Protein AF-A0A0J6FY06-F1 (afdb_monomer)

Foldseek 3Di:
DCVVVVVVVVVVVVVVVVVVVVVVVVVVVVVVVVVVVVVVVVLVCVVVVLVVLVVVLVVLCPPDDDPVNVVSNVVSVVVVVVNVVVVVVVVVVVVVVVVD

Radius of gyration: 27.46 Å; Cα contacts (8 Å, |Δi|>4): 11; chains: 1; bounding box: 56×29×81 Å

Organism: NCBI:txid208199

Sequence (100 aa):
MDFDFDWWNDYWERQRQKDALRAQIKSDLESEANLLTYHLEHCYAVGLLSERHKAILNQIEHNFDGQANKALVQRFKENELKLIKMKMMYEMLHDSIKVR

pLDDT: mean 78.07, std 11.55, range [43.06, 95.06]

Solvent-accessible surface area (backbone atoms only — not comparable to full-atom values): 5545 Å² total; per-residue (Å²): 140,57,71,69,58,55,54,50,52,53,52,53,50,50,50,51,52,52,52,51,51,52,52,48,55,50,51,52,52,51,52,51,50,49,52,51,48,52,52,46,54,60,59,60,44,47,62,63,48,51,55,51,48,53,56,50,50,59,52,40,72,76,72,46,60,79,66,65,28,50,56,49,53,51,54,52,53,54,50,51,54,51,53,52,51,52,51,53,51,48,53,53,50,54,51,64,60,72,77,110

Structure (mmCIF, N/CA/C/O backbone):
data_AF-A0A0J6FY06-F1
#
_entry.id   AF-A0A0J6FY06-F1
#
loop_
_atom_site.group_PDB
_atom_site.id
_atom_site.type_symbol
_atom_site.label_atom_id
_atom_site.label_alt_id
_atom_site.label_comp_id
_atom_site.label_asym_id
_atom_site.label_entity_id
_atom_site.label_seq_id
_atom_site.pdbx_PDB_ins_code
_atom_site.Cartn_x
_atom_site.Cartn_y
_atom_site.Cartn_z
_atom_site.occupancy
_atom_site.B_iso_or_equiv
_atom_site.auth_seq_id
_atom_site.auth_comp_id
_atom_site.auth_asym_id
_atom_site.auth_atom_id
_atom_site.pdbx_PDB_model_num
ATOM 1 N N . MET A 1 1 ? 32.493 -15.094 -52.796 1.00 50.62 1 MET A N 1
ATOM 2 C CA . MET A 1 1 ? 32.523 -13.624 -52.593 1.00 50.62 1 MET A CA 1
ATOM 3 C C . MET A 1 1 ? 31.506 -13.366 -51.494 1.00 50.62 1 MET A C 1
ATOM 5 O O . MET A 1 1 ? 30.467 -12.786 -51.745 1.00 50.62 1 MET A O 1
ATOM 9 N N . ASP A 1 2 ? 31.769 -13.932 -50.311 1.00 58.03 2 ASP A N 1
ATOM 10 C CA . ASP A 1 2 ? 30.725 -14.245 -49.310 1.00 58.03 2 ASP A CA 1
ATOM 11 C C . ASP A 1 2 ? 30.915 -13.471 -47.998 1.00 58.03 2 ASP A C 1
ATOM 13 O O . ASP A 1 2 ? 30.037 -13.436 -47.145 1.00 58.03 2 ASP A O 1
ATOM 17 N N . PHE A 1 3 ? 32.050 -12.779 -47.869 1.00 56.03 3 PHE A N 1
ATOM 18 C CA . PHE A 1 3 ? 32.438 -12.055 -46.660 1.00 56.03 3 PHE A CA 1
ATOM 19 C C . PHE A 1 3 ? 31.522 -10.854 -46.359 1.00 56.03 3 PHE A C 1
ATOM 21 O O . PHE A 1 3 ? 31.271 -10.547 -45.197 1.00 56.03 3 PHE A O 1
ATOM 28 N N . ASP A 1 4 ? 30.979 -10.209 -47.398 1.00 62.31 4 ASP A N 1
ATOM 29 C CA . ASP A 1 4 ? 30.060 -9.072 -47.249 1.00 62.31 4 ASP A CA 1
ATOM 30 C C . ASP A 1 4 ? 28.649 -9.504 -46.821 1.00 62.31 4 ASP A C 1
ATOM 32 O O . ASP A 1 4 ? 27.964 -8.764 -46.115 1.00 62.31 4 ASP A O 1
ATOM 36 N N . PHE A 1 5 ? 28.207 -10.703 -47.214 1.00 68.44 5 PHE A N 1
ATOM 37 C CA . PHE A 1 5 ? 26.855 -11.182 -46.913 1.00 68.44 5 PHE A CA 1
ATOM 38 C C . PHE A 1 5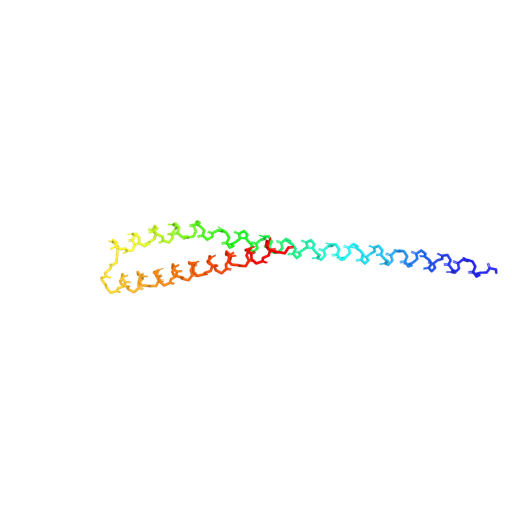 ? 26.752 -11.713 -45.480 1.00 68.44 5 PHE A C 1
ATOM 40 O O . PHE A 1 5 ? 25.788 -11.407 -44.776 1.00 68.44 5 PHE A O 1
ATOM 47 N N . ASP A 1 6 ? 27.777 -12.431 -45.016 1.00 76.31 6 ASP A N 1
ATOM 48 C CA . ASP A 1 6 ? 27.848 -12.920 -43.637 1.00 76.31 6 ASP A CA 1
ATOM 49 C C . ASP A 1 6 ? 27.967 -11.767 -42.639 1.00 76.31 6 ASP A C 1
ATOM 51 O O . ASP A 1 6 ? 27.245 -11.741 -41.645 1.00 76.31 6 ASP A O 1
ATOM 55 N N . TRP A 1 7 ? 28.793 -10.756 -42.934 1.00 81.38 7 TRP A N 1
ATOM 56 C CA . TRP A 1 7 ? 28.912 -9.567 -42.086 1.00 81.38 7 TRP A CA 1
ATOM 57 C C . TRP A 1 7 ? 27.594 -8.787 -41.982 1.00 81.38 7 TRP A C 1
ATOM 59 O O . TRP A 1 7 ? 27.212 -8.336 -40.899 1.00 81.38 7 TRP A O 1
ATOM 69 N N . TRP A 1 8 ? 26.873 -8.653 -43.098 1.00 82.44 8 TRP A N 1
ATOM 70 C CA . TRP A 1 8 ? 25.583 -7.968 -43.132 1.00 82.44 8 TRP A CA 1
ATOM 71 C C . TRP A 1 8 ? 24.509 -8.723 -42.340 1.00 82.44 8 TRP A C 1
ATOM 73 O O . TRP A 1 8 ? 23.758 -8.108 -41.579 1.00 82.44 8 TRP A O 1
ATOM 83 N N . ASN A 1 9 ? 24.467 -10.052 -42.457 1.00 87.00 9 ASN A N 1
ATOM 84 C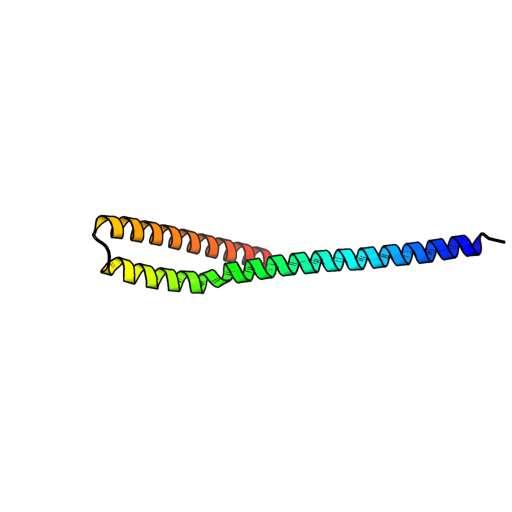 CA . ASN A 1 9 ? 23.561 -10.889 -41.670 1.00 87.00 9 ASN A CA 1
ATOM 85 C C . ASN A 1 9 ? 23.865 -10.799 -40.171 1.00 87.00 9 ASN A C 1
ATOM 87 O O . ASN A 1 9 ? 22.946 -10.600 -39.376 1.00 87.00 9 ASN A O 1
ATOM 91 N N . ASP A 1 10 ? 25.142 -10.847 -39.790 1.00 89.06 10 ASP A N 1
ATOM 92 C CA . ASP A 1 10 ? 25.577 -10.695 -38.399 1.00 89.06 10 ASP A CA 1
ATOM 93 C C . ASP A 1 10 ? 25.183 -9.328 -37.821 1.00 89.06 10 ASP A C 1
ATOM 95 O O . ASP A 1 10 ? 24.747 -9.218 -36.672 1.00 89.06 10 ASP A O 1
ATOM 99 N N . TYR A 1 11 ? 25.303 -8.265 -38.621 1.00 88.44 11 TYR A N 1
ATOM 100 C CA . TYR A 1 11 ? 24.899 -6.921 -38.221 1.00 88.44 11 TYR A CA 1
ATOM 101 C C . TYR A 1 11 ? 23.393 -6.838 -37.936 1.00 88.44 11 TYR A C 1
ATOM 103 O O . TYR A 1 11 ? 22.994 -6.341 -36.877 1.00 88.44 11 TYR A O 1
ATOM 111 N N . TRP A 1 12 ? 22.554 -7.348 -38.842 1.00 91.25 12 TRP A N 1
ATOM 112 C CA . TRP A 1 12 ? 21.099 -7.339 -38.664 1.00 91.25 12 TRP A CA 1
ATOM 113 C C . TRP A 1 12 ? 20.641 -8.228 -37.515 1.00 91.25 12 TRP A C 1
ATOM 115 O O . TRP A 1 12 ? 19.719 -7.860 -36.782 1.00 91.25 12 TRP A O 1
ATOM 125 N N . GLU A 1 13 ? 21.308 -9.360 -37.307 1.00 92.12 13 GLU A N 1
ATOM 126 C CA . GLU A 1 13 ? 21.032 -10.243 -36.181 1.00 92.12 13 GLU A CA 1
ATOM 127 C C . GLU A 1 13 ? 21.321 -9.550 -34.845 1.00 92.12 13 GLU A C 1
ATOM 129 O O . GLU A 1 13 ? 20.479 -9.552 -33.945 1.00 92.12 13 GLU A O 1
ATOM 134 N N . ARG A 1 14 ? 22.450 -8.838 -34.741 1.00 91.25 14 ARG A N 1
ATOM 135 C CA . ARG A 1 14 ? 22.779 -8.042 -33.548 1.00 91.25 14 ARG A CA 1
ATOM 136 C C . ARG A 1 14 ? 21.781 -6.917 -33.299 1.00 91.25 14 ARG A C 1
ATOM 138 O O . ARG A 1 14 ? 21.454 -6.655 -32.142 1.00 91.25 14 ARG A O 1
ATOM 145 N N . GLN A 1 15 ? 21.283 -6.252 -34.345 1.00 93.06 15 GLN A N 1
ATOM 146 C CA . GLN A 1 15 ? 20.239 -5.234 -34.170 1.00 93.06 15 GLN A CA 1
ATOM 147 C C . GLN A 1 15 ? 18.931 -5.852 -33.672 1.00 93.06 15 GLN A C 1
ATOM 149 O O . GLN A 1 15 ? 18.365 -5.351 -32.702 1.00 93.06 15 GLN A O 1
ATOM 154 N N . ARG A 1 16 ? 18.501 -6.988 -34.240 1.00 93.25 16 ARG A N 1
ATOM 155 C CA . ARG A 1 16 ? 17.303 -7.702 -33.767 1.00 93.25 16 ARG A CA 1
ATOM 156 C C . ARG A 1 16 ? 17.416 -8.115 -32.306 1.00 93.25 16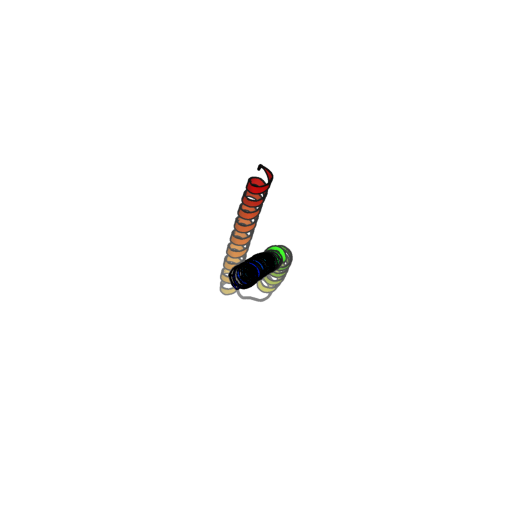 ARG A C 1
ATOM 158 O O . ARG A 1 16 ? 16.491 -7.876 -31.537 1.00 93.25 16 ARG A O 1
ATOM 165 N N . GLN A 1 17 ? 18.550 -8.685 -31.908 1.00 93.50 17 GLN A N 1
ATOM 166 C CA . GLN A 1 17 ? 18.790 -9.081 -30.518 1.00 93.50 17 GLN A CA 1
ATOM 167 C C . GLN A 1 17 ? 18.777 -7.876 -29.574 1.00 93.50 17 GLN A C 1
ATOM 169 O O . GLN A 1 17 ? 18.202 -7.938 -28.488 1.00 93.50 17 GLN A O 1
ATOM 174 N N . LYS A 1 18 ? 19.366 -6.754 -29.996 1.00 94.50 18 LYS A N 1
ATOM 175 C CA . LYS A 1 18 ? 19.385 -5.516 -29.214 1.00 94.50 18 LYS A CA 1
ATOM 176 C C . LYS A 1 18 ? 17.986 -4.935 -29.021 1.00 94.50 18 LYS A C 1
ATOM 178 O O . LYS A 1 18 ? 17.660 -4.496 -27.918 1.00 94.50 18 LYS A O 1
ATOM 183 N N . ASP A 1 19 ? 17.165 -4.930 -30.064 1.00 94.31 19 ASP A N 1
ATOM 184 C CA . ASP A 1 19 ? 15.797 -4.423 -29.983 1.00 94.31 19 ASP A CA 1
ATOM 185 C C . ASP A 1 19 ? 14.889 -5.362 -29.183 1.00 94.31 19 ASP A C 1
ATOM 187 O O . ASP A 1 19 ? 14.101 -4.888 -28.364 1.00 94.31 19 ASP A O 1
ATOM 191 N N . ALA A 1 20 ? 15.069 -6.680 -29.315 1.00 94.69 20 ALA A N 1
ATOM 192 C CA . ALA A 1 20 ? 14.390 -7.667 -28.478 1.00 94.69 20 ALA A CA 1
ATOM 193 C C . ALA A 1 20 ? 14.732 -7.477 -26.991 1.00 94.69 20 ALA A C 1
ATOM 195 O O . ALA A 1 20 ? 13.832 -7.423 -26.154 1.00 94.69 20 ALA A O 1
ATOM 196 N N . LEU A 1 21 ? 16.014 -7.280 -26.666 1.00 94.31 21 LEU A N 1
ATOM 197 C CA . LEU A 1 21 ? 16.453 -7.034 -25.293 1.00 94.31 21 LEU A CA 1
ATOM 198 C C . LEU A 1 21 ? 15.869 -5.729 -24.734 1.00 94.31 21 LEU A C 1
ATOM 200 O O . LEU A 1 21 ? 15.427 -5.686 -23.590 1.00 94.31 21 LEU A O 1
ATOM 204 N N . ARG A 1 22 ? 15.823 -4.660 -25.538 1.00 93.50 22 ARG A N 1
ATOM 205 C CA . ARG A 1 22 ? 15.199 -3.387 -25.136 1.00 93.50 22 ARG A CA 1
ATOM 206 C C . ARG A 1 22 ? 13.707 -3.536 -24.867 1.00 93.50 22 ARG A C 1
ATOM 208 O O . ARG A 1 22 ? 13.217 -2.978 -23.888 1.00 93.50 22 ARG A O 1
ATOM 215 N N . ALA A 1 23 ? 12.996 -4.266 -25.724 1.00 94.94 23 ALA A N 1
ATOM 216 C CA . ALA A 1 23 ? 11.576 -4.534 -25.543 1.00 94.94 23 ALA A CA 1
ATOM 217 C C . ALA A 1 23 ? 11.324 -5.346 -24.266 1.00 94.94 23 ALA A C 1
ATOM 219 O O . ALA A 1 23 ? 10.424 -5.008 -23.501 1.00 94.94 23 ALA A O 1
ATOM 220 N N . GLN A 1 24 ? 12.162 -6.352 -24.001 1.00 94.94 24 GLN A N 1
ATOM 221 C CA . GLN A 1 24 ? 12.081 -7.160 -22.789 1.00 94.94 24 GLN A CA 1
ATOM 222 C C . GLN A 1 24 ? 12.328 -6.323 -21.529 1.00 94.94 24 GLN A C 1
ATOM 224 O O . GLN A 1 24 ? 11.476 -6.301 -20.651 1.00 94.94 24 GLN A O 1
ATOM 229 N N . ILE A 1 25 ? 13.418 -5.547 -21.484 1.00 93.12 25 ILE A N 1
ATOM 230 C CA . ILE A 1 25 ? 13.718 -4.654 -20.350 1.00 93.12 25 ILE A CA 1
ATOM 231 C C . ILE A 1 25 ? 12.557 -3.688 -20.095 1.00 93.12 25 ILE A C 1
ATOM 233 O O . ILE A 1 25 ? 12.175 -3.461 -18.951 1.00 93.12 25 ILE A O 1
ATOM 237 N N . LYS A 1 26 ? 11.980 -3.115 -21.157 1.00 94.62 26 LYS A N 1
ATOM 238 C CA . LYS A 1 26 ? 10.834 -2.213 -21.026 1.00 94.62 26 LYS A CA 1
ATOM 239 C C . LYS A 1 26 ? 9.617 -2.933 -20.436 1.00 94.62 26 LYS A C 1
ATOM 241 O O . LYS A 1 26 ? 8.999 -2.398 -19.523 1.00 94.62 26 LYS A O 1
ATOM 246 N N . SER A 1 27 ? 9.302 -4.128 -20.932 1.00 95.06 27 SER A N 1
ATOM 247 C CA . SER A 1 27 ? 8.192 -4.942 -20.426 1.00 95.06 27 SER A CA 1
ATOM 248 C C . SER A 1 27 ? 8.381 -5.318 -18.955 1.00 95.06 27 SER A C 1
ATOM 250 O O . SER A 1 27 ? 7.424 -5.264 -18.186 1.00 95.06 27 SER A O 1
ATOM 252 N N . ASP A 1 28 ? 9.601 -5.675 -18.554 1.00 94.06 28 ASP A N 1
ATOM 253 C CA . ASP A 1 28 ? 9.918 -6.031 -17.169 1.00 94.06 28 ASP A CA 1
ATOM 254 C C . ASP A 1 28 ? 9.732 -4.820 -16.244 1.00 94.06 28 ASP A C 1
ATOM 256 O O . ASP A 1 28 ? 9.053 -4.918 -15.221 1.00 94.06 28 ASP A O 1
ATOM 260 N N . LEU A 1 29 ? 10.241 -3.650 -16.651 1.00 90.75 29 LEU A N 1
ATOM 261 C CA . LEU A 1 29 ? 10.067 -2.398 -15.909 1.00 90.75 29 LEU A CA 1
ATOM 262 C C . LEU A 1 29 ? 8.594 -1.979 -15.804 1.00 90.75 29 LEU A C 1
ATOM 264 O O . LEU A 1 29 ? 8.158 -1.534 -14.744 1.00 90.75 29 LEU A O 1
ATOM 268 N N . GLU A 1 30 ? 7.812 -2.124 -16.876 1.00 93.62 30 GLU A N 1
ATOM 269 C CA . GLU A 1 30 ? 6.371 -1.841 -16.859 1.00 93.62 30 GLU A CA 1
A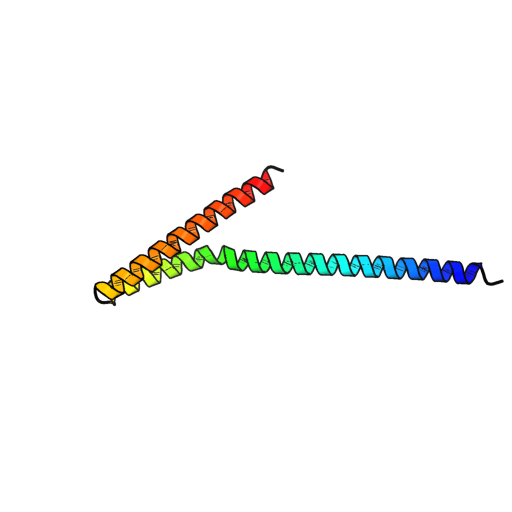TOM 270 C C . GLU A 1 30 ? 5.617 -2.818 -15.946 1.00 93.62 30 GLU A C 1
ATOM 272 O O . GLU A 1 30 ? 4.748 -2.402 -15.180 1.00 93.62 30 GLU A O 1
ATOM 277 N N . SER A 1 31 ? 5.972 -4.105 -15.969 1.00 92.75 31 SER A N 1
ATOM 278 C CA . SER A 1 31 ? 5.399 -5.113 -15.072 1.00 92.75 31 SER A CA 1
ATOM 279 C C . SER A 1 31 ? 5.694 -4.795 -13.605 1.00 92.75 31 SER A C 1
ATOM 281 O O . SER A 1 31 ? 4.799 -4.859 -12.760 1.00 92.75 31 SER A O 1
ATOM 283 N N . GLU A 1 32 ? 6.931 -4.416 -13.292 1.00 89.88 32 GLU A N 1
ATOM 284 C CA . GLU A 1 32 ? 7.337 -4.067 -11.932 1.00 89.88 32 GLU A CA 1
ATOM 285 C C . GLU A 1 32 ? 6.665 -2.771 -11.454 1.00 89.88 32 GLU A C 1
ATOM 287 O O . GLU A 1 32 ? 6.139 -2.716 -10.340 1.00 89.88 32 GLU A O 1
ATOM 292 N N . ALA A 1 33 ? 6.561 -1.762 -12.324 1.00 84.50 33 ALA A N 1
ATOM 293 C CA . ALA A 1 33 ? 5.821 -0.534 -12.042 1.00 84.50 33 ALA A CA 1
ATOM 294 C C . ALA A 1 33 ? 4.326 -0.796 -11.787 1.00 84.50 33 ALA A C 1
ATOM 296 O O . ALA A 1 33 ? 3.747 -0.215 -10.865 1.00 84.50 33 ALA A O 1
ATOM 297 N N . ASN A 1 34 ? 3.702 -1.693 -12.554 1.00 89.06 34 ASN A N 1
ATOM 298 C CA . ASN A 1 34 ? 2.304 -2.080 -12.361 1.00 89.06 34 ASN A CA 1
ATOM 299 C C . ASN A 1 34 ? 2.097 -2.815 -11.032 1.00 89.06 34 ASN A C 1
ATOM 301 O O . ASN A 1 34 ? 1.142 -2.527 -10.309 1.00 89.06 34 ASN A O 1
ATOM 305 N N . LEU A 1 35 ? 3.010 -3.721 -10.672 1.00 89.00 35 LEU A N 1
ATOM 306 C CA . LEU A 1 35 ? 2.964 -4.433 -9.396 1.00 89.00 35 LEU A CA 1
ATOM 307 C C . LEU A 1 35 ? 3.094 -3.467 -8.212 1.00 89.00 35 LEU A C 1
ATOM 309 O O . LEU A 1 35 ? 2.323 -3.555 -7.255 1.00 89.00 35 LEU A O 1
ATOM 313 N N . LEU A 1 36 ? 4.023 -2.512 -8.294 1.00 78.19 36 LEU A N 1
ATOM 314 C CA . LEU A 1 36 ? 4.200 -1.475 -7.278 1.00 78.19 36 LEU A CA 1
ATOM 315 C C . LEU A 1 36 ? 2.986 -0.547 -7.191 1.00 78.19 36 LEU A C 1
ATOM 317 O O . LEU A 1 36 ? 2.553 -0.223 -6.089 1.00 78.19 36 LEU A O 1
ATOM 321 N N . THR A 1 37 ? 2.401 -0.166 -8.327 1.00 76.62 37 THR A N 1
ATOM 322 C CA . THR A 1 37 ? 1.173 0.642 -8.374 1.00 76.62 37 THR A CA 1
ATOM 323 C C . THR A 1 37 ? 0.020 -0.077 -7.682 1.00 76.62 37 THR A C 1
ATOM 325 O O . THR A 1 37 ? -0.603 0.493 -6.791 1.00 76.62 37 THR A O 1
ATOM 328 N N . TYR A 1 38 ? -0.205 -1.353 -8.001 1.00 81.19 38 TYR A N 1
ATOM 329 C CA . TYR A 1 38 ? -1.239 -2.160 -7.353 1.00 81.19 38 TYR A CA 1
ATOM 330 C C . TYR A 1 38 ? -1.004 -2.295 -5.843 1.00 81.19 38 TYR A C 1
ATOM 332 O O . TYR A 1 38 ? -1.925 -2.155 -5.036 1.00 81.19 38 TYR A O 1
ATOM 340 N N . HIS A 1 39 ? 0.247 -2.531 -5.440 1.00 75.81 39 HIS A N 1
ATOM 341 C CA . HIS A 1 39 ? 0.611 -2.605 -4.031 1.00 75.81 39 HIS A CA 1
ATOM 342 C C . HIS A 1 39 ? 0.344 -1.275 -3.315 1.00 75.81 39 HIS A C 1
ATOM 344 O O . HIS A 1 39 ? -0.181 -1.258 -2.203 1.00 75.81 39 HIS A O 1
ATOM 350 N N . LEU A 1 40 ? 0.668 -0.150 -3.953 1.00 70.50 40 LEU A N 1
ATOM 351 C CA . LEU A 1 40 ? 0.394 1.181 -3.428 1.00 70.50 40 LEU A CA 1
ATOM 352 C C . LEU A 1 4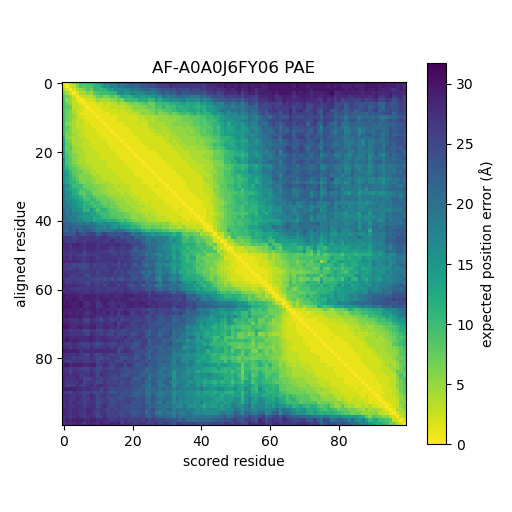0 ? -1.108 1.441 -3.313 1.00 70.50 40 LEU A C 1
ATOM 354 O O . LEU A 1 40 ? -1.550 1.853 -2.248 1.00 70.50 40 LEU A O 1
ATOM 358 N N . GLU A 1 41 ? -1.907 1.149 -4.337 1.00 73.69 41 GLU A N 1
ATOM 359 C CA . GLU A 1 41 ? -3.371 1.268 -4.280 1.00 73.69 41 GLU A CA 1
ATOM 360 C C . GLU A 1 41 ? -3.966 0.443 -3.131 1.00 73.69 41 GLU A C 1
ATOM 362 O O . GLU A 1 41 ? -4.795 0.942 -2.363 1.00 73.69 41 GLU A O 1
ATOM 367 N N . HIS A 1 42 ? -3.488 -0.790 -2.947 1.00 72.19 42 HIS A N 1
ATOM 368 C CA . HIS A 1 42 ? -3.885 -1.634 -1.824 1.00 72.19 42 HIS A CA 1
ATOM 369 C C . HIS A 1 42 ? -3.485 -1.026 -0.469 1.00 72.19 42 HIS A C 1
ATOM 371 O O . HIS A 1 42 ? -4.286 -1.008 0.467 1.00 72.19 42 HIS A O 1
ATOM 377 N N . CYS A 1 43 ? -2.275 -0.472 -0.360 1.00 64.31 43 CYS A N 1
ATOM 378 C CA . CYS A 1 43 ? -1.815 0.219 0.843 1.00 64.31 43 CYS A CA 1
ATOM 379 C C . CYS A 1 43 ? -2.556 1.539 1.101 1.00 64.31 43 CYS A C 1
ATOM 381 O O . CYS A 1 43 ? -2.792 1.886 2.253 1.00 64.31 43 CYS A O 1
ATOM 383 N N . TYR A 1 44 ? -2.965 2.284 0.077 1.00 61.00 44 TYR A N 1
ATOM 384 C CA . TYR A 1 44 ? -3.708 3.536 0.248 1.00 61.00 44 TYR A CA 1
ATOM 385 C C . TYR A 1 44 ? -5.198 3.314 0.523 1.00 61.00 44 TYR A C 1
ATOM 387 O O . TYR A 1 44 ? -5.850 4.190 1.096 1.00 61.00 44 TYR A O 1
ATOM 395 N N . ALA A 1 45 ? -5.726 2.112 0.270 1.00 61.38 45 ALA A N 1
ATOM 396 C CA . ALA A 1 45 ? -7.034 1.693 0.776 1.00 61.38 45 ALA A CA 1
ATOM 397 C C . ALA A 1 45 ? -7.104 1.647 2.323 1.00 61.38 45 ALA A C 1
ATOM 399 O O . ALA A 1 45 ? -8.191 1.503 2.888 1.00 61.38 45 ALA A O 1
ATOM 400 N N . VAL A 1 46 ? -5.977 1.828 3.029 1.00 57.94 46 VAL A N 1
ATOM 401 C CA . VAL A 1 46 ? -5.895 1.928 4.499 1.00 57.94 46 VAL A CA 1
ATOM 402 C C . VAL A 1 46 ? -6.784 3.037 5.076 1.00 57.94 46 VAL A C 1
ATOM 404 O O . VAL A 1 46 ? -7.313 2.860 6.174 1.00 57.94 46 VAL A O 1
ATOM 407 N N . GLY A 1 47 ? -7.021 4.138 4.350 1.00 59.66 47 GLY A N 1
ATOM 408 C CA . GLY A 1 47 ? -7.956 5.186 4.788 1.00 59.66 47 GLY A CA 1
ATOM 409 C C . GLY A 1 47 ? -9.386 4.654 4.959 1.00 59.66 47 GLY A C 1
ATOM 410 O O . GLY A 1 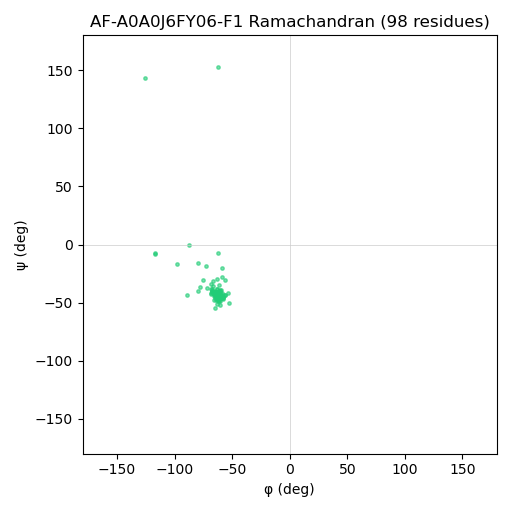47 ? -9.961 4.734 6.045 1.00 59.66 47 GLY A O 1
ATOM 411 N N . LEU A 1 48 ? -9.903 3.994 3.918 1.00 63.69 48 LEU A N 1
ATOM 412 C CA . LEU A 1 48 ? -11.192 3.289 3.933 1.00 63.69 48 LEU A CA 1
ATOM 413 C C . LEU A 1 48 ? -11.225 2.155 4.969 1.00 63.69 48 LEU A C 1
ATOM 415 O O . LEU A 1 48 ? -12.261 1.891 5.585 1.00 63.69 48 LEU A O 1
ATOM 419 N N . LEU A 1 49 ? -10.092 1.479 5.177 1.00 63.41 49 LEU A N 1
ATOM 420 C CA . LEU A 1 49 ? -9.976 0.402 6.156 1.00 63.41 49 LEU A CA 1
ATOM 421 C C . LEU A 1 49 ? -10.104 0.920 7.594 1.00 63.41 49 LEU A C 1
ATOM 423 O O . LEU A 1 49 ? -10.762 0.270 8.403 1.00 63.41 49 LEU A O 1
ATOM 427 N N . SER A 1 50 ? -9.516 2.082 7.901 1.00 67.44 50 SER A N 1
ATOM 428 C CA . SER A 1 50 ? -9.595 2.733 9.216 1.00 67.44 50 SER A CA 1
ATOM 429 C C . SER A 1 50 ? -11.025 3.163 9.555 1.00 67.44 50 SER A C 1
ATOM 431 O O . SER A 1 50 ? -11.506 2.895 10.656 1.00 67.44 50 SER A O 1
ATOM 433 N N . GLU A 1 51 ? -11.743 3.756 8.599 1.00 70.44 51 GLU A N 1
ATOM 434 C CA . GLU A 1 51 ? -13.146 4.147 8.785 1.00 70.44 51 GLU A CA 1
ATOM 435 C C . GLU A 1 51 ? -14.056 2.933 8.997 1.00 70.44 51 GLU A C 1
ATOM 437 O O . GLU A 1 51 ? -14.863 2.913 9.931 1.00 70.44 51 GLU A O 1
ATOM 442 N N . ARG A 1 52 ? -13.869 1.866 8.207 1.00 74.31 52 ARG A N 1
ATOM 443 C CA . ARG A 1 52 ? -14.547 0.581 8.441 1.00 74.31 52 ARG A CA 1
ATOM 444 C C . ARG A 1 52 ? -14.203 -0.016 9.804 1.00 74.31 52 ARG A C 1
ATOM 446 O O . ARG A 1 52 ? -15.091 -0.544 10.468 1.00 74.31 52 ARG A O 1
ATOM 453 N N . HIS A 1 53 ? -12.947 0.088 10.237 1.00 73.75 53 HIS A N 1
ATOM 454 C CA . HIS A 1 53 ? -12.505 -0.351 11.563 1.00 73.75 53 HIS A CA 1
ATOM 455 C C . HIS A 1 53 ? -13.288 0.361 12.672 1.00 73.75 53 HIS A C 1
ATOM 457 O O . HIS A 1 53 ? -13.798 -0.298 13.576 1.00 73.75 53 HIS A O 1
ATOM 463 N N . LYS A 1 54 ? -13.435 1.689 12.575 1.00 76.06 54 LYS A N 1
ATOM 464 C CA . LYS A 1 54 ? -14.201 2.501 13.535 1.00 76.06 54 LYS A CA 1
ATOM 465 C C . LYS A 1 54 ? -15.684 2.135 13.549 1.00 76.06 54 LYS A C 1
ATOM 467 O O . LYS A 1 54 ? -16.271 2.010 14.620 1.00 76.06 54 LYS A O 1
ATOM 472 N N . ALA A 1 55 ? -16.280 1.909 12.379 1.00 79.44 55 ALA A N 1
ATOM 473 C CA . ALA A 1 55 ? -17.678 1.492 12.279 1.00 79.44 55 ALA A CA 1
ATOM 474 C C . ALA A 1 55 ? -17.931 0.131 12.959 1.00 79.44 55 ALA A C 1
ATOM 476 O O . ALA A 1 55 ? -18.910 -0.022 13.688 1.00 79.44 55 ALA A O 1
ATOM 477 N N . ILE A 1 56 ? -17.028 -0.837 12.768 1.00 78.25 56 ILE A N 1
ATOM 478 C CA . ILE A 1 56 ? -17.113 -2.165 13.395 1.00 78.25 56 ILE A CA 1
ATOM 479 C C . ILE A 1 56 ? -16.895 -2.075 14.911 1.00 78.25 56 ILE A C 1
ATOM 481 O O . ILE A 1 56 ? -17.644 -2.692 15.665 1.00 78.25 56 ILE A O 1
ATOM 485 N N . LEU A 1 57 ? -15.916 -1.283 15.364 1.00 74.00 57 LEU A N 1
ATOM 486 C CA . LEU A 1 57 ? -15.675 -1.013 16.787 1.00 74.00 57 LEU A CA 1
ATOM 487 C C . LEU A 1 57 ? -16.946 -0.516 17.482 1.00 74.00 57 LEU A C 1
ATOM 489 O O . LEU A 1 57 ? -17.355 -1.102 18.481 1.00 74.00 57 LEU A O 1
ATOM 493 N N . ASN A 1 58 ? -17.609 0.488 16.899 1.00 74.75 58 ASN A N 1
ATOM 494 C CA . ASN A 1 58 ? -18.857 1.027 17.434 1.00 74.75 58 ASN A CA 1
ATOM 495 C C . ASN A 1 58 ? -19.950 -0.048 17.531 1.00 74.75 58 ASN A C 1
ATOM 497 O O . ASN A 1 58 ? -20.659 -0.110 18.529 1.00 74.75 58 ASN A O 1
ATOM 501 N N . GLN A 1 59 ? -20.092 -0.924 16.532 1.00 74.31 59 GLN A N 1
ATOM 502 C CA . GLN A 1 59 ? -21.093 -1.999 16.571 1.00 74.31 59 GLN A CA 1
ATOM 503 C C . GLN A 1 59 ? -20.777 -3.073 17.620 1.00 74.31 59 GLN A C 1
ATOM 505 O O . GLN A 1 59 ? -21.687 -3.584 18.270 1.00 74.31 59 GLN A O 1
ATOM 510 N N . ILE A 1 60 ? -19.502 -3.420 17.800 1.00 70.25 60 ILE A N 1
ATOM 511 C CA . ILE A 1 60 ? -19.070 -4.417 18.789 1.00 70.25 60 ILE A CA 1
ATOM 512 C C . ILE A 1 60 ? -19.294 -3.905 20.210 1.00 70.25 60 ILE A C 1
ATOM 514 O O . ILE A 1 60 ? -19.742 -4.673 21.063 1.00 70.25 60 ILE A O 1
ATOM 518 N N . GLU A 1 61 ? -19.059 -2.611 20.440 1.00 67.31 61 GLU A N 1
ATOM 519 C CA . GLU A 1 61 ? -19.237 -1.983 21.749 1.00 67.31 61 GLU A CA 1
ATOM 520 C C . GLU A 1 61 ? -20.678 -2.126 22.275 1.00 67.31 61 GLU A C 1
ATOM 522 O O . GLU A 1 61 ? -20.876 -2.228 23.484 1.00 67.31 61 GLU A O 1
ATOM 527 N N . HIS A 1 62 ? -21.658 -2.223 21.368 1.00 66.56 62 HIS A N 1
ATOM 528 C CA . HIS A 1 62 ? -23.089 -2.305 21.678 1.00 66.56 62 HIS A CA 1
ATOM 529 C C . HIS A 1 62 ? -23.667 -3.734 21.674 1.00 66.56 62 HIS A C 1
ATOM 531 O O . HIS A 1 62 ? -24.751 -3.934 22.214 1.00 66.56 62 HIS A O 1
ATOM 537 N N . ASN A 1 63 ? -22.976 -4.721 21.084 1.00 68.06 63 ASN A N 1
ATOM 538 C CA . ASN A 1 63 ? -23.558 -6.040 20.775 1.00 68.06 63 ASN A CA 1
ATOM 539 C C . ASN A 1 63 ? -22.915 -7.236 21.502 1.00 68.06 63 ASN A C 1
ATOM 541 O O . ASN A 1 63 ? -23.424 -8.347 21.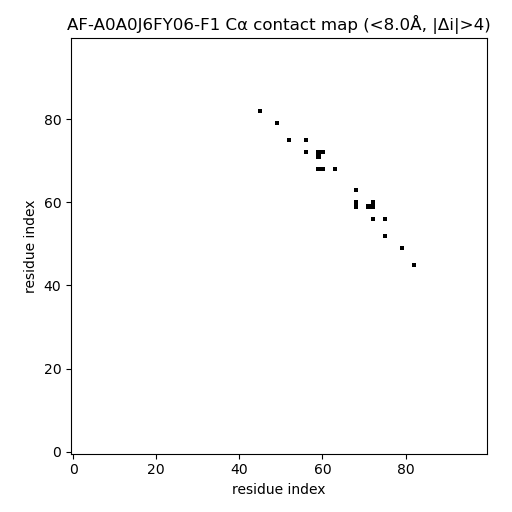371 1.00 68.06 63 ASN A O 1
ATOM 545 N N . PHE A 1 64 ? -21.810 -7.052 22.235 1.00 63.78 64 PHE A N 1
ATOM 546 C CA . PHE A 1 64 ? -21.092 -8.159 22.883 1.00 63.78 64 PHE A CA 1
ATOM 547 C C . PHE A 1 64 ? -20.878 -7.966 24.390 1.00 63.78 64 PHE A C 1
ATOM 549 O O . PHE A 1 64 ? -20.554 -6.878 24.870 1.00 63.78 64 PHE A O 1
ATOM 556 N N . ASP A 1 65 ? -20.969 -9.079 25.119 1.00 70.62 65 ASP A N 1
ATOM 557 C CA . ASP A 1 65 ? -20.754 -9.178 26.562 1.00 70.62 65 ASP A CA 1
ATOM 558 C C . ASP A 1 65 ? -19.320 -8.792 26.974 1.00 70.62 65 ASP A C 1
ATOM 560 O O . ASP A 1 65 ? -18.343 -8.945 26.229 1.00 70.62 65 ASP A O 1
ATOM 564 N N . GLY A 1 66 ? -19.179 -8.315 28.215 1.00 68.25 66 GLY A N 1
ATOM 565 C CA . GLY A 1 66 ? -18.054 -7.487 28.664 1.00 68.25 66 GLY A CA 1
ATOM 566 C C . GLY A 1 66 ? -16.635 -8.066 28.548 1.00 68.25 66 GLY A C 1
ATOM 567 O O . GLY A 1 66 ? -15.689 -7.283 28.541 1.00 68.25 66 GLY A O 1
ATOM 568 N N . GLN A 1 67 ? -16.433 -9.386 28.449 1.00 73.75 67 GLN A N 1
ATOM 569 C CA . GLN A 1 67 ? -15.097 -9.976 28.230 1.00 73.75 67 GLN A CA 1
ATOM 570 C C . GLN A 1 67 ? -14.743 -10.129 26.745 1.00 73.75 67 GLN A C 1
ATOM 572 O O . GLN A 1 67 ? -13.630 -9.775 26.350 1.00 73.75 67 GLN A O 1
ATOM 577 N N . ALA A 1 68 ? -15.679 -10.597 25.914 1.00 73.12 68 ALA A N 1
ATOM 578 C CA . ALA A 1 68 ? -15.470 -10.729 24.472 1.00 73.12 68 ALA A CA 1
ATOM 579 C C . ALA A 1 68 ? -15.316 -9.351 23.813 1.00 73.12 68 ALA A C 1
ATOM 581 O O . ALA A 1 68 ? -14.416 -9.142 22.999 1.00 73.12 68 ALA A O 1
ATOM 582 N N . ASN A 1 69 ? -16.128 -8.387 24.252 1.00 76.88 69 ASN A N 1
ATOM 583 C CA . ASN A 1 69 ? -16.051 -7.000 23.814 1.00 76.88 69 ASN A CA 1
ATOM 584 C C . ASN A 1 69 ? -14.690 -6.373 24.167 1.00 76.88 69 ASN A C 1
ATOM 586 O O . ASN A 1 69 ? -14.005 -5.846 23.295 1.00 76.88 69 ASN A O 1
ATOM 590 N N . LYS A 1 70 ? -14.207 -6.546 25.408 1.00 78.81 70 LYS A N 1
ATOM 591 C CA . LYS A 1 70 ? -12.872 -6.066 25.817 1.00 78.81 70 LYS A CA 1
ATOM 592 C C . LYS A 1 70 ? -11.743 -6.648 24.967 1.00 78.81 70 LYS A C 1
ATOM 594 O O . LYS A 1 70 ? -10.860 -5.900 24.553 1.00 78.81 70 LYS A O 1
ATOM 599 N N . ALA A 1 71 ? -11.763 -7.953 24.692 1.00 80.8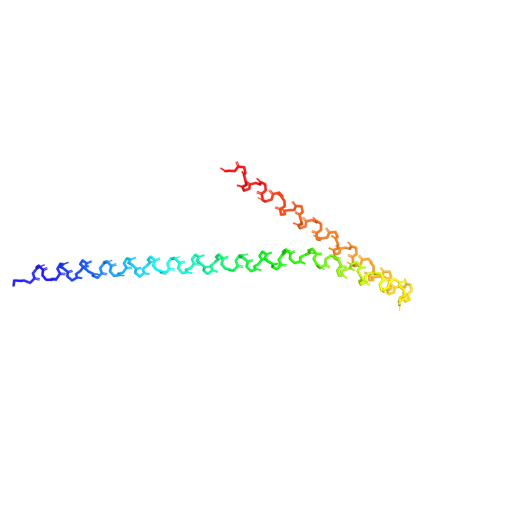8 71 ALA A N 1
ATOM 600 C CA . ALA A 1 71 ? -10.734 -8.603 23.880 1.00 80.88 71 ALA A CA 1
ATOM 601 C C . ALA A 1 71 ? -10.751 -8.117 22.419 1.00 80.88 71 ALA A C 1
ATOM 603 O O . ALA A 1 71 ? -9.693 -7.878 21.831 1.00 80.88 71 ALA A O 1
ATOM 604 N N . LEU A 1 72 ? -11.944 -7.928 21.845 1.00 80.06 72 LEU A N 1
ATOM 605 C CA . LEU A 1 72 ? -12.107 -7.372 20.502 1.00 80.06 72 LEU A CA 1
ATOM 606 C C . LEU A 1 72 ? -11.626 -5.923 20.450 1.00 80.06 72 LEU A C 1
ATOM 608 O O . LEU A 1 72 ? -10.730 -5.623 19.664 1.00 80.06 72 LEU A O 1
ATOM 612 N N . VAL A 1 73 ? -12.138 -5.047 21.317 1.00 80.81 73 VAL A N 1
ATOM 613 C CA . VAL A 1 73 ? -11.735 -3.633 21.394 1.00 80.81 73 VAL A CA 1
ATOM 614 C C . VAL A 1 73 ? -10.219 -3.499 21.544 1.00 80.81 73 VAL A C 1
ATOM 616 O O . VAL A 1 73 ? -9.605 -2.674 20.869 1.00 80.81 73 VAL A O 1
ATOM 619 N N . GLN A 1 74 ? -9.595 -4.336 22.376 1.00 85.12 74 GLN A N 1
ATOM 620 C CA . GLN A 1 74 ? -8.146 -4.336 22.557 1.00 85.12 74 GLN A CA 1
ATOM 621 C C . GLN A 1 74 ? -7.399 -4.691 21.261 1.00 85.12 74 GLN A C 1
ATOM 623 O O . GLN A 1 74 ? -6.497 -3.957 20.856 1.00 85.12 74 GLN A O 1
ATOM 628 N N . ARG A 1 75 ? -7.810 -5.754 20.555 1.00 84.81 75 ARG A N 1
ATOM 629 C CA . ARG A 1 75 ? -7.228 -6.117 19.250 1.00 84.81 75 ARG A CA 1
ATOM 630 C C . ARG A 1 75 ? -7.413 -5.023 18.199 1.00 84.81 75 ARG A C 1
ATOM 632 O O . ARG A 1 75 ? -6.499 -4.763 17.421 1.00 84.81 75 ARG A O 1
ATOM 639 N N . PHE A 1 76 ? -8.576 -4.377 18.176 1.00 81.19 76 PHE A N 1
ATOM 640 C CA . PHE A 1 76 ? -8.857 -3.276 17.257 1.00 81.19 76 PHE A CA 1
ATOM 641 C C . PHE A 1 76 ? -7.941 -2.068 17.522 1.00 81.19 76 PHE A C 1
ATOM 643 O O . PHE A 1 76 ? -7.359 -1.528 16.582 1.00 81.19 76 PHE A O 1
ATOM 650 N N . LYS A 1 77 ? -7.715 -1.706 18.792 1.00 82.62 77 LYS A N 1
ATOM 651 C CA . LYS A 1 77 ? -6.759 -0.651 19.182 1.00 82.62 77 LYS A CA 1
ATOM 652 C C . LYS A 1 77 ? -5.317 -0.989 18.794 1.00 82.62 77 LYS A C 1
ATOM 654 O O . LYS A 1 77 ? -4.582 -0.134 18.305 1.00 82.62 77 LYS A O 1
ATOM 659 N N . GLU A 1 78 ? -4.900 -2.241 18.975 1.00 87.44 78 GLU A N 1
ATOM 660 C CA . GLU A 1 78 ? -3.568 -2.702 18.558 1.00 87.44 78 GLU A CA 1
ATOM 661 C C . GLU A 1 78 ? -3.374 -2.626 17.039 1.00 87.44 78 GLU A C 1
ATOM 663 O O . GLU A 1 78 ? -2.294 -2.262 16.566 1.00 87.44 78 GLU A O 1
ATOM 668 N N . ASN A 1 79 ? -4.414 -2.943 16.267 1.00 82.81 79 ASN A N 1
ATOM 669 C CA . ASN A 1 79 ? -4.388 -2.820 14.813 1.00 82.81 79 ASN A CA 1
ATOM 670 C C . ASN A 1 79 ? -4.335 -1.354 14.365 1.00 82.81 79 ASN A C 1
ATOM 672 O O . ASN A 1 79 ? -3.549 -1.027 13.478 1.00 82.81 79 ASN A O 1
ATOM 676 N N . GLU A 1 80 ? -5.092 -0.463 15.008 1.00 82.56 80 GLU A N 1
ATOM 677 C CA . GLU A 1 80 ? -5.031 0.980 14.744 1.00 82.56 80 GLU A CA 1
ATOM 678 C C . GLU A 1 80 ? -3.613 1.534 14.967 1.00 82.56 80 GLU A C 1
ATOM 680 O O . GLU A 1 80 ? -3.061 2.210 14.098 1.00 82.56 80 GLU A O 1
ATOM 685 N N . LEU A 1 81 ? -2.962 1.161 16.074 1.00 83.81 81 LEU A N 1
ATOM 686 C CA . LEU A 1 81 ? -1.571 1.536 16.359 1.00 83.81 81 LEU A CA 1
ATOM 687 C C . LEU A 1 81 ? -0.584 1.045 15.291 1.00 83.81 81 LEU A C 1
ATOM 689 O O . LEU A 1 81 ? 0.353 1.765 14.935 1.00 83.81 81 LEU A O 1
ATOM 693 N N . LYS A 1 82 ? -0.770 -0.172 14.768 1.00 83.25 82 LYS A N 1
ATOM 694 C CA . LYS A 1 82 ? 0.065 -0.704 13.678 1.00 83.25 82 LYS A CA 1
ATOM 695 C C . LYS A 1 82 ? -0.122 0.092 12.388 1.00 83.25 82 LYS A C 1
ATOM 697 O O . LYS A 1 82 ? 0.873 0.410 11.740 1.00 83.25 82 LYS A O 1
ATOM 702 N N . LEU A 1 83 ? -1.359 0.461 12.052 1.00 79.88 83 LEU A N 1
ATOM 703 C CA . LEU A 1 83 ? -1.654 1.288 10.879 1.00 79.88 83 LEU A CA 1
ATOM 704 C C . LEU A 1 83 ? -1.025 2.682 10.994 1.00 79.88 83 LEU A C 1
ATOM 706 O O . LEU A 1 83 ? -0.420 3.158 10.035 1.00 79.88 83 LEU A O 1
ATOM 710 N N . ILE A 1 84 ? -1.087 3.307 12.174 1.00 80.94 84 ILE A N 1
ATOM 711 C CA . ILE A 1 84 ? -0.429 4.599 12.429 1.00 80.94 84 ILE A CA 1
ATOM 712 C C . ILE A 1 84 ? 1.087 4.483 12.226 1.00 80.94 84 ILE A C 1
ATOM 714 O O . ILE A 1 84 ? 1.677 5.310 11.534 1.00 80.94 84 ILE A O 1
ATOM 718 N N . LYS A 1 85 ? 1.724 3.432 12.762 1.00 80.12 85 LYS A N 1
ATOM 719 C CA . LYS A 1 85 ? 3.165 3.196 12.563 1.00 80.12 85 LYS A CA 1
ATOM 720 C C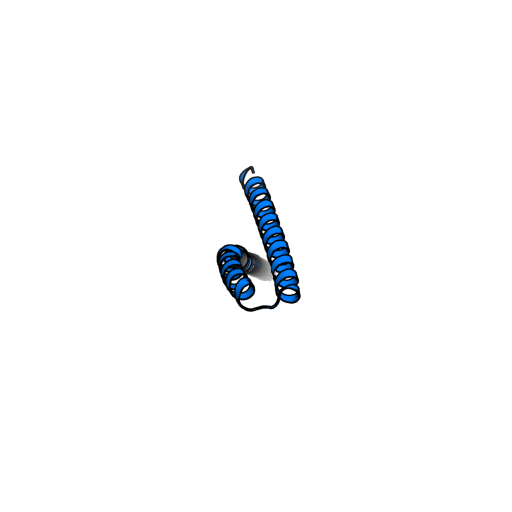 . LYS A 1 85 ? 3.530 3.016 11.090 1.00 80.12 85 LYS A C 1
ATOM 722 O O . LYS A 1 85 ? 4.521 3.589 10.646 1.00 80.12 85 LYS A O 1
ATOM 727 N N . MET A 1 86 ? 2.733 2.257 10.336 1.00 77.50 86 MET A N 1
ATOM 728 C CA . MET A 1 86 ? 2.933 2.090 8.892 1.00 77.50 86 MET A CA 1
ATOM 729 C C . MET A 1 86 ? 2.829 3.425 8.151 1.00 77.50 86 MET A C 1
ATOM 731 O O . MET A 1 86 ? 3.672 3.712 7.304 1.00 77.50 86 MET A O 1
ATOM 735 N N . LYS A 1 87 ? 1.856 4.273 8.511 1.00 78.25 87 LYS A N 1
ATOM 736 C CA . LYS A 1 87 ? 1.711 5.613 7.931 1.00 78.25 87 LYS A CA 1
ATOM 737 C C . LYS A 1 87 ? 2.929 6.501 8.212 1.00 78.25 87 LYS A C 1
ATOM 739 O O . LYS A 1 87 ? 3.443 7.117 7.288 1.00 78.25 87 LYS A O 1
ATOM 744 N N . MET A 1 88 ? 3.430 6.519 9.448 1.00 77.19 88 MET A N 1
ATOM 745 C CA . MET A 1 88 ? 4.628 7.299 9.798 1.00 77.19 88 MET A CA 1
ATOM 746 C C . MET A 1 88 ? 5.877 6.800 9.058 1.00 77.19 88 MET A C 1
ATOM 748 O O . MET A 1 88 ? 6.672 7.602 8.578 1.00 77.19 88 MET A O 1
ATOM 752 N N . MET A 1 89 ? 6.056 5.479 8.934 1.00 80.06 89 MET A N 1
ATOM 753 C CA . MET A 1 89 ? 7.144 4.907 8.131 1.00 80.06 89 MET A CA 1
ATOM 754 C C . MET A 1 89 ? 7.049 5.315 6.663 1.00 80.06 89 MET A C 1
ATOM 756 O O . MET A 1 89 ? 8.071 5.647 6.069 1.00 80.06 89 MET A O 1
ATOM 760 N N . TYR A 1 90 ? 5.841 5.321 6.099 1.00 75.25 90 TYR A N 1
ATOM 761 C CA . TYR A 1 90 ? 5.600 5.786 4.739 1.00 75.25 90 TYR A CA 1
ATOM 762 C C . TYR A 1 90 ? 5.979 7.262 4.561 1.00 75.25 90 TYR A C 1
ATOM 764 O O . TYR A 1 90 ? 6.712 7.580 3.630 1.00 75.25 90 TYR A O 1
ATOM 772 N N . GLU A 1 91 ? 5.533 8.145 5.459 1.00 78.69 91 GLU A N 1
ATOM 773 C CA . GLU A 1 91 ? 5.856 9.578 5.407 1.00 78.69 91 GLU A CA 1
ATOM 774 C C . GLU A 1 91 ? 7.376 9.802 5.450 1.00 78.69 91 GLU A C 1
ATOM 776 O O . GLU A 1 91 ? 7.916 10.502 4.597 1.00 78.69 91 GLU A O 1
ATOM 781 N N . MET A 1 92 ? 8.092 9.105 6.341 1.00 77.44 92 MET A N 1
ATOM 782 C CA . MET A 1 92 ? 9.560 9.165 6.403 1.00 77.44 92 MET A CA 1
ATOM 783 C C . MET A 1 92 ? 10.240 8.680 5.112 1.00 77.44 92 MET A C 1
ATOM 785 O O . MET A 1 92 ? 11.205 9.292 4.653 1.00 77.44 92 MET A O 1
ATOM 789 N N . LEU A 1 93 ? 9.760 7.582 4.519 1.00 75.69 93 LEU A N 1
ATOM 790 C CA . LEU A 1 93 ? 10.303 7.035 3.271 1.00 75.69 93 LEU A CA 1
ATOM 791 C C . LEU A 1 93 ? 10.063 7.986 2.095 1.00 75.69 93 LEU A C 1
ATOM 793 O O . LEU A 1 93 ? 10.994 8.297 1.355 1.00 75.69 93 LEU A O 1
ATOM 797 N N . HIS A 1 94 ? 8.838 8.487 1.960 1.00 75.06 94 HIS A N 1
ATOM 798 C CA . HIS A 1 94 ? 8.464 9.462 0.943 1.00 75.06 94 HIS A CA 1
ATOM 799 C C . HIS A 1 94 ? 9.307 10.743 1.050 1.00 75.06 94 HIS A C 1
ATOM 801 O O . HIS A 1 94 ? 9.821 11.226 0.038 1.00 75.06 94 HIS A O 1
ATOM 807 N N . ASP A 1 95 ? 9.518 11.253 2.264 1.00 75.06 95 ASP A N 1
ATOM 808 C CA . ASP A 1 95 ? 10.348 12.437 2.489 1.00 75.06 95 ASP A CA 1
ATOM 809 C C . ASP A 1 95 ? 11.824 12.162 2.171 1.00 75.06 95 ASP A C 1
ATOM 811 O O . ASP A 1 95 ? 12.472 12.975 1.515 1.00 75.06 95 ASP A O 1
ATOM 815 N N . SER A 1 96 ? 12.352 10.986 2.527 1.00 73.31 96 SER A N 1
ATOM 816 C CA . SER A 1 96 ? 13.732 10.606 2.184 1.00 73.31 96 SER A CA 1
ATOM 817 C C . SER A 1 96 ? 13.984 10.490 0.675 1.00 73.31 96 SER A C 1
ATOM 819 O O . SER A 1 96 ? 15.094 10.759 0.217 1.00 73.31 96 SER A O 1
ATOM 821 N N . ILE A 1 97 ? 12.958 10.125 -0.101 1.00 70.50 97 ILE A N 1
ATOM 822 C CA . ILE A 1 97 ? 13.032 10.040 -1.564 1.00 70.50 97 ILE A CA 1
ATOM 823 C C . ILE A 1 97 ? 12.940 11.437 -2.196 1.00 70.50 97 ILE A C 1
ATOM 825 O O . ILE A 1 97 ? 13.637 11.695 -3.170 1.00 70.50 97 ILE A O 1
ATOM 829 N N . LYS A 1 98 ? 12.138 12.357 -1.637 1.00 58.94 98 LYS A N 1
ATOM 830 C CA . LYS A 1 98 ? 11.992 13.741 -2.136 1.00 58.94 98 LYS A CA 1
ATOM 831 C C . LYS A 1 98 ? 13.192 14.659 -1.876 1.00 58.94 98 LYS A C 1
ATOM 833 O O . LYS A 1 98 ? 13.273 15.713 -2.498 1.00 58.94 98 LYS A O 1
ATOM 838 N N . VAL A 1 99 ? 14.076 14.313 -0.938 1.00 52.91 99 VAL A N 1
ATOM 839 C CA . VAL A 1 99 ? 15.258 15.126 -0.577 1.00 52.91 99 VAL A CA 1
ATOM 840 C C . VAL A 1 99 ? 16.486 14.804 -1.461 1.00 52.91 99 VAL A C 1
ATOM 842 O O . VAL A 1 99 ? 17.531 15.436 -1.313 1.00 52.91 99 VAL A O 1
ATOM 845 N N . ARG A 1 100 ? 16.373 13.868 -2.414 1.00 43.06 100 ARG A N 1
ATOM 846 C CA . ARG A 1 100 ? 17.359 13.640 -3.488 1.00 43.06 100 ARG A CA 1
ATOM 847 C C . ARG A 1 100 ? 16.908 14.260 -4.802 1.00 43.06 100 ARG A C 1
ATOM 849 O O . ARG A 1 100 ? 17.812 14.731 -5.525 1.00 43.06 100 ARG A O 1
#

Secondary structure (DSSP, 8-state):
--HHHHHHHHHHHHHHHHHHHHHHHHHHHHHHHHHHHHHHHHHHTHHHHHHHHHHHHHHHHHHS-HHHHHHHHHHHHHHHHHHHHHHHHHHHHHHHHHT-

Mean predicted aligned error: 14.64 Å